Protein AF-A0A963JFC2-F1 (afdb_monomer)

Foldseek 3Di:
DAEAVRLCVVVVVVVVCVVVVNPPDPDDDYHNYDNDCPPVDLLVVVDDPVVVVVVLVVCVVVQKDDQVVVVVSVCVSCVCVNPVVQCCCCPVVVNDDDDDPVNVVSVPGDIGGSVVSVD

Secondary structure (DSSP, 8-state):
-EETHHHHHHHHHHHHHHHTT----S---EES--S--SS-GGGGGG--HHHHHHHHHHHHHHSEE-HHHHHHHHHHHTHIIIIIHHHIIIIIS---PPPPHHHHHHHSPPPEEHHHHH-

Nearest PDB structures (foldseek):
  6k3c-assembly1_A  TM=7.045E-01  e=9.174E-05  Chromobacterium sp. USM2

Solvent-accessible surface area (backbone atoms only — not comparable to full-atom values): 7107 Å² total; per-residue (Å²): 112,19,51,34,72,49,18,34,52,44,52,53,51,52,52,54,32,51,75,73,70,50,73,85,69,89,73,84,48,75,43,85,42,61,88,69,69,92,73,66,56,78,61,58,83,74,65,48,74,69,58,51,54,52,49,51,56,51,16,70,75,65,52,38,43,53,30,69,63,56,51,51,56,60,37,60,79,43,33,61,70,67,47,48,46,53,45,45,33,42,69,76,67,63,55,69,76,78,89,46,72,70,57,55,56,68,67,66,60,64,70,45,52,34,63,81,75,78,110

Structure (mmCIF, N/CA/C/O backbone):
data_AF-A0A963JFC2-F1
#
_entry.id   AF-A0A963JFC2-F1
#
loop_
_atom_site.group_PDB
_atom_site.id
_atom_site.type_symbol
_atom_site.label_atom_id
_atom_site.label_alt_id
_atom_site.label_comp_id
_atom_site.label_asym_id
_atom_site.label_entity_id
_atom_site.label_seq_id
_atom_site.pdbx_PDB_ins_code
_atom_site.Cartn_x
_atom_site.Cartn_y
_atom_site.Cartn_z
_atom_site.occupancy
_atom_site.B_iso_or_equiv
_atom_site.auth_seq_id
_atom_site.auth_comp_id
_atom_site.auth_asym_id
_atom_site.auth_atom_id
_atom_site.pdbx_PDB_model_num
ATOM 1 N N . MET A 1 1 ? -9.205 -9.505 7.476 1.00 96.12 1 MET A N 1
ATOM 2 C CA . MET A 1 1 ? -7.819 -9.580 6.962 1.00 96.12 1 MET A CA 1
ATOM 3 C C . MET A 1 1 ? -7.494 -8.261 6.284 1.00 96.12 1 MET A C 1
ATOM 5 O O . MET A 1 1 ? -8.363 -7.752 5.589 1.00 96.12 1 MET A O 1
ATOM 9 N N . GLY A 1 2 ? -6.297 -7.714 6.494 1.00 96.81 2 GLY A N 1
ATOM 10 C CA . GLY A 1 2 ? -5.820 -6.510 5.814 1.00 96.81 2 GLY A CA 1
ATOM 11 C C . GLY A 1 2 ? -4.403 -6.705 5.273 1.00 96.81 2 GLY A C 1
ATOM 12 O O . GLY A 1 2 ? -3.586 -7.377 5.903 1.00 96.81 2 GLY A O 1
ATOM 13 N N . TYR A 1 3 ? -4.135 -6.138 4.098 1.00 96.12 3 TYR A N 1
ATOM 14 C CA . TYR A 1 3 ? -2.852 -6.222 3.398 1.00 96.12 3 TYR A CA 1
ATOM 15 C C . TYR A 1 3 ? -2.331 -4.822 3.064 1.00 96.12 3 TYR A C 1
ATOM 17 O O . TYR A 1 3 ? -3.115 -3.982 2.613 1.00 96.12 3 TYR A O 1
ATOM 25 N N . CYS A 1 4 ? -1.033 -4.568 3.271 1.00 93.06 4 CYS A N 1
ATOM 26 C CA . CYS A 1 4 ? -0.408 -3.262 3.026 1.00 93.06 4 CYS A CA 1
ATOM 27 C C . CYS A 1 4 ? -1.179 -2.126 3.737 1.00 93.06 4 CYS A C 1
ATOM 29 O O . CYS A 1 4 ? -1.568 -2.278 4.898 1.00 93.06 4 CYS A O 1
ATOM 31 N N . ILE A 1 5 ? -1.468 -1.018 3.047 1.00 91.88 5 ILE A N 1
ATOM 32 C CA . ILE A 1 5 ? -2.290 0.091 3.562 1.00 91.88 5 ILE A CA 1
ATOM 33 C C . ILE A 1 5 ? -3.688 -0.364 4.014 1.00 91.88 5 ILE A C 1
ATOM 35 O O . ILE A 1 5 ? -4.259 0.192 4.949 1.00 91.88 5 ILE A O 1
ATOM 39 N N . GLY A 1 6 ? -4.227 -1.431 3.414 1.00 94.56 6 GLY A N 1
ATOM 40 C CA . GLY A 1 6 ? -5.488 -2.036 3.839 1.00 94.56 6 GLY A CA 1
ATOM 41 C C . GLY A 1 6 ? -5.417 -2.636 5.245 1.00 94.56 6 GLY A C 1
ATOM 42 O O . GLY A 1 6 ? -6.430 -2.683 5.937 1.00 94.56 6 GLY A O 1
ATOM 43 N N . GLY A 1 7 ? -4.237 -3.060 5.706 1.00 96.62 7 GLY A N 1
ATOM 44 C CA . GLY A 1 7 ? -4.040 -3.456 7.100 1.00 96.62 7 GLY A CA 1
ATOM 45 C C . GLY A 1 7 ? -4.034 -2.260 8.048 1.00 96.62 7 GLY A C 1
ATOM 46 O O . GLY A 1 7 ? -4.690 -2.324 9.083 1.00 96.62 7 GLY A O 1
ATOM 47 N N . THR A 1 8 ? -3.409 -1.142 7.673 1.00 94.81 8 THR A N 1
ATOM 48 C CA . THR A 1 8 ? -3.490 0.111 8.446 1.00 94.81 8 THR A CA 1
ATOM 49 C C . THR A 1 8 ? -4.944 0.569 8.598 1.00 94.81 8 THR A C 1
ATOM 51 O O . THR A 1 8 ? -5.402 0.831 9.709 1.00 94.81 8 THR A O 1
ATOM 54 N N . LEU A 1 9 ? -5.713 0.563 7.503 1.00 95.06 9 LEU A N 1
ATOM 55 C CA . LEU A 1 9 ? -7.144 0.886 7.525 1.00 95.06 9 LEU A CA 1
ATOM 56 C C . LEU A 1 9 ? -7.956 -0.106 8.371 1.00 95.06 9 LEU A C 1
ATOM 58 O O . LEU A 1 9 ? -8.843 0.308 9.117 1.00 95.06 9 LEU A O 1
ATOM 62 N N . LEU A 1 10 ? -7.646 -1.406 8.296 1.00 97.06 10 LEU A N 1
ATOM 63 C CA . LEU A 1 10 ? -8.293 -2.420 9.129 1.00 97.06 10 LEU A CA 1
ATOM 64 C C . LEU A 1 10 ? -8.017 -2.194 10.619 1.00 97.06 10 LEU A C 1
ATOM 66 O O . LEU A 1 10 ? -8.938 -2.335 11.417 1.00 97.06 10 LEU A O 1
ATOM 70 N N . ALA A 1 11 ? -6.790 -1.827 10.993 1.00 96.62 11 ALA A N 1
ATOM 71 C CA . ALA A 1 11 ? -6.437 -1.534 12.379 1.00 96.62 11 ALA A CA 1
ATOM 72 C C . ALA A 1 11 ? -7.223 -0.326 12.916 1.00 96.62 11 ALA A C 1
ATOM 74 O O . ALA A 1 11 ? -7.821 -0.416 13.989 1.00 96.62 11 ALA A O 1
ATOM 75 N N . ILE A 1 12 ? -7.303 0.762 12.138 1.00 95.62 12 ILE A N 1
ATOM 76 C CA . ILE A 1 12 ? -8.108 1.950 12.476 1.00 95.62 12 ILE A CA 1
ATOM 77 C C . ILE A 1 12 ? -9.587 1.570 12.631 1.00 95.62 12 ILE A C 1
ATOM 79 O O . ILE A 1 12 ? -10.224 1.918 13.626 1.00 95.62 12 ILE A O 1
ATOM 83 N N . GLY A 1 13 ? -10.132 0.820 11.670 1.00 96.19 13 GLY A N 1
ATOM 84 C CA . GLY A 1 13 ? -11.521 0.369 11.699 1.00 96.19 13 GLY A CA 1
ATOM 85 C C . GLY A 1 13 ? -11.824 -0.528 12.899 1.00 96.19 13 GLY A C 1
ATOM 86 O O . GLY A 1 13 ? -12.824 -0.313 13.577 1.00 96.19 13 GLY A O 1
ATOM 87 N N . ALA A 1 14 ? -10.957 -1.495 13.203 1.00 96.81 14 ALA A N 1
ATOM 88 C CA . ALA A 1 14 ? -11.116 -2.385 14.351 1.00 96.81 14 ALA A CA 1
ATOM 89 C C . ALA A 1 14 ? -11.078 -1.613 15.679 1.00 96.81 14 ALA A C 1
ATOM 91 O O . ALA A 1 14 ? -11.927 -1.844 16.538 1.00 96.81 14 ALA A O 1
ATOM 92 N N . ALA A 1 15 ? -10.164 -0.648 15.822 1.00 96.00 15 ALA A N 1
ATOM 93 C CA . ALA A 1 15 ? -10.097 0.212 17.002 1.00 96.00 15 ALA A CA 1
ATOM 94 C C . ALA A 1 15 ? -11.359 1.078 17.164 1.00 96.00 15 ALA A C 1
ATOM 96 O O . ALA A 1 15 ? -11.896 1.189 18.266 1.00 96.00 15 ALA A O 1
ATOM 97 N N . ALA A 1 16 ? -11.876 1.647 16.068 1.00 97.12 16 ALA A N 1
ATOM 98 C CA . ALA A 1 16 ? -13.121 2.415 16.089 1.00 97.12 16 ALA A CA 1
ATOM 99 C C . ALA A 1 16 ? -14.326 1.551 16.503 1.00 97.12 16 ALA A C 1
ATOM 101 O O . ALA A 1 16 ? -15.147 1.991 17.300 1.00 97.12 16 ALA A O 1
ATOM 102 N N . ARG A 1 17 ? -14.406 0.306 16.013 1.00 96.44 17 ARG A N 1
ATOM 103 C CA . ARG A 1 17 ? -15.462 -0.647 16.394 1.00 96.44 17 ARG A CA 1
ATOM 104 C C . ARG A 1 17 ? -15.379 -1.044 17.862 1.00 96.44 17 ARG A C 1
ATOM 106 O O . ARG A 1 17 ? -16.394 -0.999 18.546 1.00 96.44 17 ARG A O 1
ATOM 113 N N . ALA A 1 18 ? -14.177 -1.334 18.356 1.00 96.06 18 ALA A N 1
ATOM 114 C CA . ALA A 1 18 ? -13.963 -1.649 19.765 1.00 96.06 18 ALA A CA 1
ATOM 115 C C . ALA A 1 18 ? -14.363 -0.484 20.689 1.00 96.06 18 ALA A C 1
ATOM 117 O O . ALA A 1 18 ? -15.020 -0.708 21.703 1.00 96.06 18 ALA A O 1
ATOM 118 N N . ARG A 1 19 ? -14.037 0.766 20.321 1.00 97.38 19 ARG A N 1
ATOM 119 C CA . ARG A 1 19 ? -14.470 1.974 21.052 1.00 97.38 19 ARG A CA 1
ATOM 120 C C . ARG A 1 19 ? -15.995 2.067 21.158 1.00 97.38 19 ARG A C 1
ATOM 122 O O . ARG A 1 19 ? -16.506 2.461 22.201 1.00 97.38 19 ARG A O 1
ATOM 129 N N . ASP A 1 20 ? -16.699 1.704 20.090 1.00 97.56 20 ASP A N 1
ATOM 130 C CA . ASP A 1 20 ? -18.161 1.766 20.014 1.00 97.56 20 ASP A CA 1
ATOM 131 C C . ASP A 1 20 ? -18.842 0.502 20.599 1.00 97.56 20 ASP A C 1
ATOM 133 O O . ASP A 1 20 ? -20.065 0.382 20.543 1.00 97.56 20 ASP A O 1
ATOM 137 N N . GLY A 1 21 ? -18.069 -0.436 21.171 1.00 96.25 21 GLY A N 1
ATOM 138 C CA . GLY A 1 21 ? -18.563 -1.682 21.774 1.00 96.25 21 GLY A CA 1
ATOM 139 C C . GLY A 1 21 ? -18.974 -2.768 20.770 1.00 96.25 21 GLY A C 1
ATOM 140 O O . GLY A 1 21 ? -19.693 -3.698 21.128 1.00 96.25 21 GLY A O 1
ATOM 141 N N . ASP A 1 22 ? -18.558 -2.654 19.506 1.00 96.75 22 ASP A N 1
ATOM 142 C CA . ASP A 1 22 ? -18.865 -3.624 18.452 1.00 96.75 22 ASP A CA 1
ATOM 143 C C . ASP A 1 22 ? -17.817 -4.753 18.416 1.00 96.75 22 ASP A C 1
ATOM 145 O O . ASP A 1 22 ? -16.694 -4.578 17.938 1.00 96.75 22 ASP A O 1
ATOM 149 N N . GLU A 1 23 ? -18.213 -5.934 18.897 1.00 94.62 23 GLU A N 1
ATOM 150 C CA . GLU A 1 23 ? -17.369 -7.135 19.007 1.00 94.62 23 GLU A CA 1
ATOM 151 C C . GLU A 1 23 ? -17.526 -8.119 17.828 1.00 94.62 23 GLU A C 1
ATOM 153 O O . GLU A 1 23 ? -17.128 -9.280 17.910 1.00 94.62 23 GLU A O 1
ATOM 158 N N . ARG A 1 24 ? -18.098 -7.696 16.689 1.00 95.38 24 ARG A N 1
ATOM 159 C CA . ARG A 1 24 ? -18.363 -8.599 15.545 1.00 95.38 24 ARG A CA 1
ATOM 160 C C . ARG A 1 24 ? -17.110 -9.192 14.893 1.00 95.38 24 ARG A C 1
ATOM 162 O O . ARG A 1 24 ? -17.216 -10.150 14.123 1.00 95.38 24 ARG A O 1
ATOM 169 N N . LEU A 1 25 ? -15.937 -8.613 15.136 1.00 95.88 25 LEU A N 1
ATOM 170 C CA . LEU A 1 25 ? -14.667 -9.106 14.611 1.00 95.88 25 LEU A CA 1
ATOM 171 C C . LEU A 1 25 ? -14.111 -10.206 15.522 1.00 95.88 25 LEU A C 1
ATOM 173 O O . LEU A 1 25 ? -13.461 -9.921 16.520 1.00 95.88 25 LEU A O 1
ATOM 177 N N . ALA A 1 26 ? -14.305 -11.469 15.138 1.00 96.81 26 ALA A N 1
ATOM 178 C CA . ALA A 1 26 ? -13.743 -12.603 15.877 1.00 96.81 26 ALA A CA 1
ATOM 179 C C . ALA A 1 26 ? -12.206 -12.696 15.777 1.00 96.81 26 ALA A C 1
ATOM 181 O O . ALA A 1 26 ? -11.550 -13.210 16.679 1.00 96.81 26 ALA A O 1
ATOM 182 N N . SER A 1 27 ? -11.619 -12.232 14.669 1.00 96.75 27 SER A N 1
ATOM 183 C CA . SER A 1 27 ? -10.168 -12.204 14.476 1.00 96.75 27 SER A CA 1
ATOM 184 C C . SER A 1 27 ? -9.734 -11.135 13.471 1.00 96.75 27 SER A C 1
ATOM 186 O O . SER A 1 27 ? -10.493 -10.711 12.594 1.00 96.75 27 SER A O 1
ATOM 188 N N . VAL A 1 28 ? -8.474 -10.712 13.588 1.00 96.75 28 VAL A N 1
ATOM 189 C CA . VAL A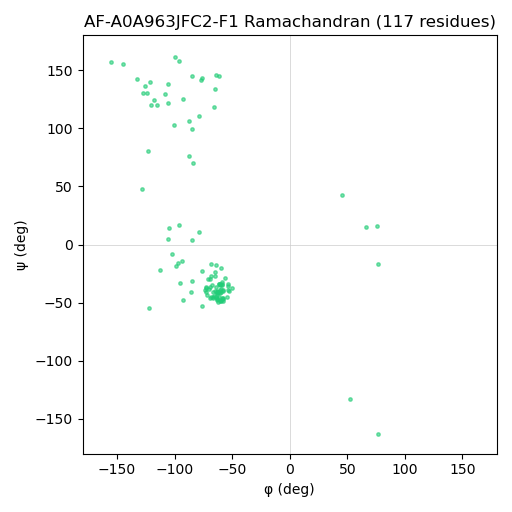 1 28 ? -7.805 -9.787 12.667 1.00 96.75 28 VAL A CA 1
ATOM 190 C C . VAL A 1 28 ? -6.492 -10.423 12.219 1.00 96.75 28 VAL A C 1
ATOM 192 O O . VAL A 1 28 ? -5.708 -10.894 13.035 1.00 96.75 28 VAL A O 1
AT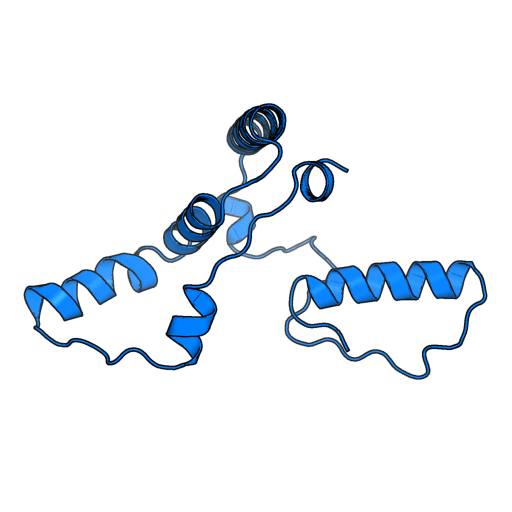OM 195 N N . SER A 1 29 ? -6.248 -10.436 10.909 1.00 97.69 29 SER A N 1
ATOM 196 C CA . SER A 1 29 ? -5.005 -10.938 10.309 1.00 97.69 29 SER A CA 1
ATOM 197 C C . SER A 1 29 ? -4.386 -9.846 9.451 1.00 97.69 29 SER A C 1
ATOM 199 O O . SER A 1 29 ? -5.087 -9.253 8.623 1.00 97.69 29 SER A O 1
ATOM 201 N N . MET A 1 30 ? -3.093 -9.603 9.652 1.00 97.44 30 MET A N 1
ATOM 202 C CA . MET A 1 30 ? -2.332 -8.504 9.060 1.00 97.44 30 MET A CA 1
ATOM 203 C C . MET A 1 30 ? -1.220 -9.081 8.184 1.00 97.44 30 MET A C 1
ATOM 205 O O . MET A 1 30 ? -0.404 -9.862 8.668 1.00 97.44 30 MET A O 1
ATOM 209 N N . PHE A 1 31 ? -1.175 -8.695 6.911 1.00 96.56 31 PHE A N 1
ATOM 210 C CA . PHE A 1 31 ? -0.145 -9.133 5.969 1.00 96.56 31 PHE A CA 1
ATOM 211 C C . PHE A 1 31 ? 0.618 -7.928 5.428 1.00 96.56 31 PHE A C 1
ATOM 213 O O . PHE A 1 31 ? 0.017 -7.054 4.807 1.00 96.56 31 PHE A O 1
ATOM 220 N N . ALA A 1 32 ? 1.937 -7.887 5.654 1.00 93.00 32 ALA A N 1
ATOM 221 C CA . ALA A 1 32 ? 2.813 -6.801 5.194 1.00 93.00 32 ALA A CA 1
ATOM 222 C C . ALA A 1 32 ? 2.216 -5.401 5.452 1.00 93.00 32 ALA A C 1
ATOM 224 O O . ALA A 1 32 ? 2.205 -4.543 4.573 1.00 93.00 32 ALA A O 1
ATOM 225 N N . ALA A 1 33 ? 1.632 -5.212 6.634 1.00 94.00 33 ALA A N 1
ATOM 226 C CA . ALA A 1 33 ? 0.890 -4.019 7.001 1.00 94.00 33 ALA A CA 1
ATOM 227 C C . ALA A 1 33 ? 1.512 -3.375 8.234 1.00 94.00 33 ALA A C 1
ATOM 229 O O . ALA A 1 33 ? 1.896 -4.072 9.173 1.00 94.00 33 ALA A O 1
ATOM 230 N N . GLN A 1 34 ? 1.574 -2.048 8.226 1.00 89.94 34 GLN A N 1
ATOM 231 C CA . GLN A 1 34 ? 2.240 -1.266 9.255 1.00 89.94 34 GLN A CA 1
ATOM 232 C C . GLN A 1 34 ? 1.202 -0.535 10.113 1.00 89.94 34 GLN A C 1
ATOM 234 O O . GLN A 1 34 ? 0.279 0.099 9.592 1.00 89.94 34 GLN A O 1
ATOM 239 N N . THR A 1 35 ? 1.329 -0.667 11.432 1.00 91.69 35 THR A N 1
ATOM 240 C CA . THR A 1 35 ? 0.493 0.027 12.430 1.00 91.69 35 THR A CA 1
ATOM 241 C C . THR A 1 35 ? 1.281 1.054 13.234 1.00 91.69 35 THR A C 1
ATOM 243 O O . THR A 1 35 ? 0.687 1.977 13.777 1.00 91.69 35 THR A O 1
ATOM 246 N N . ASP A 1 36 ? 2.604 0.904 13.290 1.00 90.19 36 ASP A N 1
ATOM 247 C CA . ASP A 1 36 ? 3.535 1.853 13.891 1.00 90.19 36 ASP A CA 1
ATOM 248 C C . ASP A 1 36 ? 4.448 2.414 12.795 1.00 90.19 36 ASP A C 1
ATOM 250 O O . ASP A 1 36 ? 5.147 1.657 12.124 1.00 90.19 36 ASP A O 1
ATOM 254 N N . PHE A 1 37 ? 4.410 3.733 12.602 1.00 87.31 37 PHE A N 1
ATOM 255 C CA . PHE A 1 37 ? 5.167 4.461 11.580 1.00 87.31 37 PHE A CA 1
ATOM 256 C C . PHE A 1 37 ? 6.364 5.236 12.153 1.00 87.31 37 PHE A C 1
ATOM 258 O O . PHE A 1 37 ? 6.910 6.089 11.459 1.00 87.31 37 PHE A O 1
ATOM 265 N N . SER A 1 38 ? 6.776 4.972 13.397 1.00 86.38 38 SER A N 1
ATOM 266 C CA . SER A 1 38 ? 7.969 5.587 14.004 1.00 86.38 38 SER A CA 1
ATOM 267 C C . SER A 1 38 ? 9.250 5.306 13.208 1.00 86.38 38 SER A C 1
ATOM 269 O O . SER A 1 38 ? 10.095 6.188 13.060 1.00 86.38 38 SER A O 1
ATOM 271 N N . GLU A 1 39 ? 9.340 4.117 12.611 1.00 81.88 39 GLU A N 1
ATOM 272 C CA . GLU A 1 39 ? 10.398 3.714 11.683 1.00 81.88 39 GLU A CA 1
ATOM 273 C C . GLU A 1 39 ? 9.777 3.284 10.337 1.00 81.88 39 GLU A C 1
ATOM 275 O O . GLU A 1 39 ? 9.595 2.096 10.069 1.00 81.88 39 GLU A O 1
ATOM 280 N N . PRO A 1 40 ? 9.417 4.226 9.445 1.00 72.19 40 PRO A N 1
ATOM 281 C CA . PRO A 1 40 ? 8.719 3.923 8.189 1.00 72.19 40 PRO A CA 1
ATOM 282 C C . PRO A 1 40 ? 9.660 3.386 7.088 1.00 72.19 40 PRO A C 1
ATOM 284 O O . PRO A 1 40 ? 9.275 3.284 5.923 1.00 72.19 40 PRO A O 1
ATOM 287 N N . GLY A 1 41 ? 10.905 3.050 7.445 1.00 74.56 41 GLY A N 1
ATOM 288 C CA . GLY A 1 41 ? 11.944 2.579 6.533 1.00 74.56 41 GLY A CA 1
ATOM 289 C C . GLY A 1 41 ? 12.585 3.689 5.697 1.00 74.56 41 GLY A C 1
ATOM 290 O O . GLY A 1 41 ? 12.463 4.880 5.988 1.00 74.56 41 GLY A O 1
ATOM 291 N N . GLU A 1 42 ? 13.276 3.291 4.626 1.00 67.62 42 GLU A N 1
ATOM 292 C CA . GLU A 1 42 ? 14.064 4.190 3.764 1.00 67.62 42 GLU A CA 1
ATOM 293 C C . GLU A 1 42 ? 13.234 5.305 3.106 1.00 67.62 42 GLU A C 1
ATOM 295 O O . GLU A 1 42 ? 13.767 6.350 2.740 1.00 67.62 42 GLU A O 1
ATOM 300 N N . LEU A 1 43 ? 11.914 5.114 3.020 1.00 65.75 43 LEU A N 1
ATOM 301 C CA . LEU A 1 43 ? 10.946 6.108 2.559 1.00 65.75 43 LEU A CA 1
ATOM 302 C C . LEU A 1 43 ? 11.040 7.435 3.324 1.00 65.75 43 LEU A C 1
ATOM 304 O O . LEU A 1 43 ? 10.865 8.485 2.708 1.00 65.75 43 LEU A O 1
ATOM 308 N N . ALA A 1 44 ? 11.368 7.416 4.623 1.00 66.69 44 ALA A N 1
ATOM 309 C CA . ALA A 1 44 ? 11.514 8.640 5.418 1.00 66.69 44 ALA A CA 1
ATOM 310 C C . ALA A 1 44 ? 12.575 9.596 4.858 1.00 66.69 44 ALA A C 1
ATOM 312 O O . ALA A 1 44 ? 12.389 10.810 4.919 1.00 66.69 44 ALA A O 1
ATOM 313 N N . PHE A 1 45 ? 13.658 9.077 4.269 1.00 64.00 45 PHE A N 1
ATOM 314 C CA . PHE A 1 45 ? 14.736 9.913 3.726 1.00 64.00 45 PHE A CA 1
ATOM 315 C C . PHE A 1 45 ? 14.313 10.723 2.496 1.00 64.00 45 PHE A C 1
ATOM 317 O O . PHE A 1 45 ? 14.976 11.697 2.142 1.00 64.00 45 PHE A O 1
ATOM 324 N N . PHE A 1 46 ? 13.206 10.345 1.857 1.00 62.94 46 PHE A N 1
ATOM 325 C CA . PHE A 1 46 ? 12.689 10.986 0.650 1.00 62.94 46 PHE A CA 1
ATOM 326 C C . PHE A 1 46 ? 11.453 11.852 0.911 1.00 62.94 46 PHE A C 1
ATOM 328 O O . PHE A 1 46 ? 10.883 12.383 -0.037 1.00 62.94 46 PHE A O 1
ATOM 335 N N . ILE A 1 47 ? 11.038 12.019 2.172 1.00 70.19 47 ILE A N 1
ATOM 336 C CA . ILE A 1 47 ? 9.913 12.882 2.543 1.00 70.19 47 ILE A CA 1
ATOM 337 C C . ILE A 1 47 ? 10.469 14.206 3.072 1.00 70.19 47 ILE A C 1
ATOM 339 O O . ILE A 1 47 ? 10.922 14.306 4.210 1.00 70.19 47 ILE A O 1
ATOM 343 N N . ASN A 1 48 ? 10.427 15.246 2.238 1.00 74.19 48 ASN A N 1
ATOM 344 C CA . ASN A 1 48 ? 10.766 16.615 2.633 1.00 74.19 48 ASN A CA 1
ATOM 345 C C . ASN A 1 48 ? 9.488 17.471 2.772 1.00 74.19 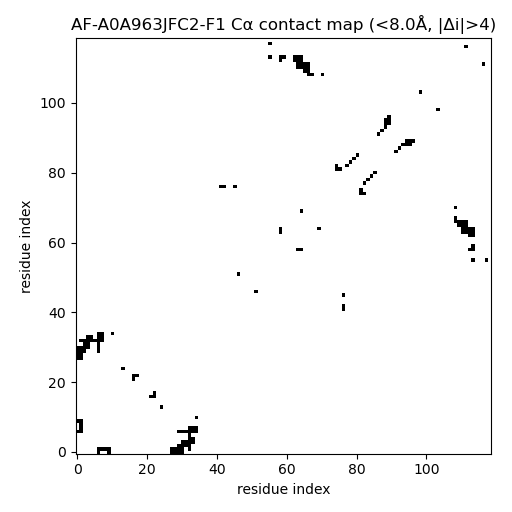48 ASN A C 1
ATOM 347 O O . ASN A 1 48 ? 8.633 17.412 1.884 1.00 74.19 48 ASN A O 1
ATOM 351 N N . PRO A 1 49 ? 9.365 18.335 3.802 1.00 76.25 49 PRO A N 1
ATOM 352 C CA . PRO A 1 49 ? 8.224 19.244 3.962 1.00 76.25 49 PRO A CA 1
ATOM 353 C C . PRO A 1 49 ? 7.878 20.069 2.712 1.00 76.25 49 PRO A C 1
ATOM 355 O O . PRO A 1 49 ? 6.709 20.262 2.392 1.00 76.25 49 PRO A O 1
ATOM 358 N N . SER A 1 50 ? 8.886 20.521 1.961 1.00 77.19 50 SER A N 1
ATOM 359 C CA . SER A 1 50 ? 8.679 21.273 0.714 1.00 77.19 50 SER A CA 1
ATOM 360 C C . SER A 1 50 ? 8.059 20.428 -0.406 1.00 77.19 50 SER A C 1
ATOM 362 O O . SER A 1 50 ? 7.238 20.925 -1.177 1.00 77.19 50 SER A O 1
ATOM 364 N N . GLN A 1 51 ? 8.412 19.142 -0.482 1.00 74.94 51 GLN A N 1
ATOM 365 C CA . GLN A 1 51 ? 7.838 18.204 -1.447 1.00 74.94 51 GLN A CA 1
ATOM 366 C C . GLN A 1 51 ? 6.400 17.848 -1.073 1.00 74.94 51 GLN A C 1
ATOM 368 O O . GLN A 1 51 ? 5.550 17.763 -1.958 1.00 74.94 51 GLN A O 1
ATOM 373 N N . LEU A 1 52 ? 6.120 17.709 0.226 1.00 78.25 52 LEU A N 1
ATOM 374 C CA . LEU A 1 52 ? 4.770 17.481 0.731 1.00 78.25 52 LEU A CA 1
ATOM 375 C C . LEU A 1 52 ? 3.850 18.670 0.413 1.00 78.25 52 LEU A C 1
ATOM 377 O O . LEU A 1 52 ? 2.797 18.479 -0.186 1.00 78.25 52 LEU A O 1
ATOM 381 N N . ALA A 1 53 ? 4.294 19.902 0.678 1.00 81.56 53 ALA A N 1
ATOM 382 C CA . ALA A 1 53 ? 3.523 21.106 0.354 1.00 81.56 53 ALA A CA 1
ATOM 383 C C . ALA A 1 53 ? 3.230 21.239 -1.155 1.00 81.56 53 ALA A C 1
ATOM 385 O O . ALA A 1 53 ? 2.134 21.631 -1.565 1.00 81.56 53 ALA A O 1
ATOM 386 N N . LEU A 1 54 ? 4.196 20.883 -2.011 1.00 81.62 54 LEU A N 1
ATOM 387 C CA . LEU A 1 54 ? 3.997 20.864 -3.463 1.00 81.62 54 LEU A CA 1
ATOM 388 C C . LEU A 1 54 ? 2.987 19.787 -3.893 1.00 81.62 54 LEU A C 1
ATOM 390 O O . LEU A 1 54 ? 2.164 20.023 -4.789 1.00 81.62 54 LEU A O 1
ATOM 394 N N . LEU A 1 55 ? 3.061 18.607 -3.276 1.00 81.94 55 LEU A N 1
ATOM 395 C CA . LEU A 1 55 ? 2.141 17.502 -3.520 1.00 81.94 55 LEU A CA 1
ATOM 396 C C . LEU A 1 55 ? 0.709 17.898 -3.143 1.00 81.94 55 LEU A C 1
ATOM 398 O O . LEU A 1 55 ? -0.189 17.781 -3.979 1.00 81.94 55 LEU A O 1
ATOM 402 N N . GLU A 1 56 ? 0.516 18.460 -1.950 1.00 81.12 56 GLU A N 1
ATOM 403 C CA . GLU A 1 56 ? -0.772 18.960 -1.465 1.00 81.12 56 GLU A CA 1
ATOM 404 C C . GLU A 1 56 ? -1.354 20.031 -2.390 1.00 81.12 56 GLU A C 1
ATOM 406 O O . GLU A 1 56 ? -2.497 19.906 -2.827 1.00 81.12 56 GLU A O 1
ATOM 411 N N . ALA A 1 57 ? -0.565 21.040 -2.779 1.00 84.56 57 ALA A N 1
ATOM 412 C CA . ALA A 1 57 ? -1.020 22.085 -3.698 1.00 84.56 57 ALA A CA 1
ATOM 413 C C . ALA A 1 57 ? -1.451 21.512 -5.062 1.00 84.56 57 ALA A C 1
ATOM 415 O O . ALA A 1 57 ? -2.439 21.949 -5.665 1.00 84.56 57 ALA A O 1
ATOM 416 N N . THR A 1 58 ? -0.730 20.498 -5.549 1.00 84.38 58 THR A N 1
ATOM 417 C CA . THR A 1 58 ? -1.051 19.816 -6.809 1.00 84.38 58 THR A CA 1
ATOM 418 C C . THR A 1 58 ? -2.341 19.006 -6.694 1.00 84.38 58 THR A C 1
ATOM 420 O O . THR A 1 58 ? -3.191 19.075 -7.588 1.00 84.38 58 THR A O 1
ATOM 423 N N . MET A 1 59 ? -2.503 18.255 -5.604 1.00 86.44 59 MET A N 1
ATOM 424 C CA . MET A 1 59 ? -3.686 17.434 -5.348 1.00 86.44 59 MET A CA 1
ATOM 425 C C . MET A 1 59 ? -4.919 18.295 -5.059 1.00 86.44 59 MET A C 1
ATOM 427 O O . MET A 1 59 ? -5.985 17.977 -5.572 1.00 86.44 59 MET A O 1
ATOM 431 N N . HIS A 1 60 ? -4.777 19.429 -4.370 1.00 87.38 60 HIS A N 1
ATOM 432 C CA . HIS A 1 60 ? -5.856 20.398 -4.160 1.00 87.38 60 HIS A CA 1
ATOM 433 C C . HIS A 1 60 ? -6.397 20.940 -5.493 1.00 87.38 60 HIS A C 1
ATOM 435 O O . HIS A 1 60 ? -7.605 21.047 -5.688 1.00 87.38 60 HIS A O 1
ATOM 441 N N . LYS A 1 61 ? -5.516 21.225 -6.464 1.00 87.88 61 LYS A N 1
ATOM 442 C CA . LYS A 1 61 ? -5.930 21.704 -7.793 1.00 87.88 61 LYS A CA 1
ATOM 443 C C . LYS A 1 61 ? -6.564 20.610 -8.663 1.00 87.88 61 LYS A C 1
ATOM 445 O O . LYS A 1 61 ? -7.454 20.910 -9.455 1.00 87.88 61 LYS A O 1
ATOM 450 N N . LYS A 1 62 ? -6.073 19.368 -8.583 1.00 87.69 62 LYS A N 1
ATOM 451 C CA . LYS A 1 62 ? -6.496 18.255 -9.461 1.00 87.69 62 LYS A CA 1
ATOM 452 C C . LYS A 1 62 ? -7.562 17.338 -8.854 1.00 87.69 62 LYS A C 1
ATOM 454 O O . LYS A 1 62 ? -8.144 16.539 -9.578 1.00 87.69 62 LYS A O 1
ATOM 459 N N . GLY A 1 63 ? -7.778 17.402 -7.544 1.00 89.88 63 GLY A N 1
ATOM 460 C CA . GLY A 1 63 ? -8.655 16.520 -6.768 1.00 89.88 63 GLY A CA 1
ATOM 461 C C . GLY A 1 63 ? -8.086 15.123 -6.479 1.00 89.88 63 GLY A C 1
ATOM 462 O O . GLY A 1 63 ? -8.578 14.442 -5.580 1.00 89.88 63 GLY A O 1
ATOM 463 N N . VAL A 1 64 ? -7.051 14.687 -7.205 1.00 89.88 64 VAL A N 1
AT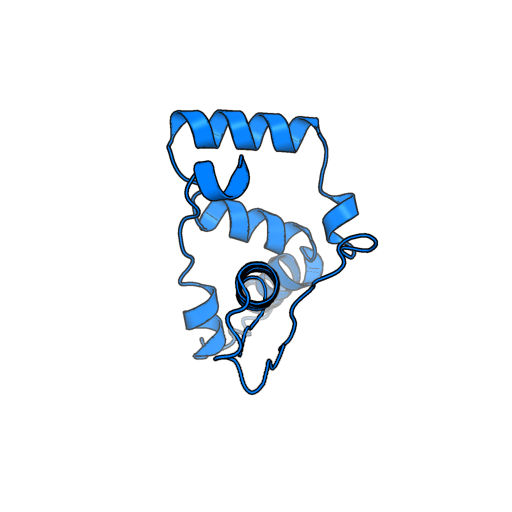OM 464 C CA . VAL A 1 64 ? -6.444 13.352 -7.088 1.00 89.88 64 VAL A CA 1
ATOM 465 C C . VAL A 1 64 ? -4.931 13.392 -7.306 1.00 89.88 64 VAL A C 1
ATOM 467 O O . VAL A 1 64 ? -4.413 14.255 -8.020 1.00 89.88 64 VAL A O 1
ATOM 470 N N . LEU A 1 65 ? -4.240 12.401 -6.749 1.00 87.31 65 LEU A N 1
ATOM 471 C CA . LEU A 1 65 ? -2.885 12.014 -7.122 1.00 87.31 65 LEU A CA 1
ATOM 472 C C . LEU A 1 65 ? -2.939 10.903 -8.173 1.00 87.31 65 LEU A C 1
ATOM 474 O O . LEU A 1 65 ? -3.582 9.870 -7.972 1.00 87.31 65 LEU A O 1
ATOM 478 N N . GLU A 1 66 ? -2.271 11.121 -9.304 1.00 86.38 66 GLU A N 1
ATOM 479 C CA . GLU A 1 66 ? -2.216 10.147 -10.396 1.00 86.38 66 GLU A CA 1
ATOM 480 C C . GLU A 1 66 ? -1.245 9.011 -10.066 1.00 86.38 66 GLU A C 1
ATOM 482 O O . GLU A 1 66 ? -0.149 9.256 -9.554 1.00 86.38 66 GLU A O 1
ATOM 487 N N . SER A 1 67 ? -1.596 7.782 -10.449 1.00 83.69 67 SER A N 1
ATOM 488 C CA . SER A 1 67 ? -0.799 6.579 -10.168 1.00 83.69 67 SER A CA 1
ATOM 489 C C . SER A 1 67 ? 0.654 6.695 -10.634 1.00 83.69 67 SER A C 1
ATOM 491 O O . SER A 1 67 ? 1.569 6.337 -9.896 1.00 83.69 67 SER A O 1
ATOM 493 N N . ARG A 1 68 ? 0.900 7.301 -11.806 1.00 77.81 68 ARG A N 1
ATOM 494 C CA . ARG A 1 68 ? 2.264 7.517 -12.331 1.00 77.81 68 ARG A CA 1
ATOM 495 C C . ARG A 1 68 ? 3.155 8.348 -11.403 1.00 77.81 68 ARG A C 1
ATOM 497 O O . ARG A 1 68 ? 4.367 8.172 -11.403 1.00 77.81 68 ARG A O 1
ATOM 504 N N . GLN A 1 69 ? 2.571 9.293 -10.661 1.00 74.75 69 GLN A N 1
ATOM 505 C CA . GLN A 1 69 ? 3.328 10.178 -9.773 1.00 74.75 69 GLN A CA 1
ATOM 506 C C . GLN A 1 69 ? 3.789 9.406 -8.536 1.00 74.75 69 GLN A C 1
ATOM 508 O O . GLN A 1 69 ? 4.930 9.554 -8.111 1.00 74.75 69 GLN A O 1
ATOM 513 N N . MET A 1 70 ? 2.928 8.525 -8.022 1.00 73.94 70 MET A N 1
ATOM 514 C CA . MET A 1 70 ? 3.259 7.621 -6.926 1.00 73.94 70 MET A CA 1
ATOM 515 C C . MET A 1 70 ? 4.263 6.547 -7.363 1.00 73.94 70 MET A C 1
ATOM 517 O O . MET A 1 70 ? 5.277 6.353 -6.699 1.00 73.94 70 MET A O 1
ATOM 521 N N . ALA A 1 71 ? 4.047 5.920 -8.524 1.00 74.25 71 ALA A N 1
ATOM 522 C CA . ALA A 1 71 ? 4.967 4.933 -9.089 1.00 74.25 71 ALA A CA 1
ATOM 523 C C . ALA A 1 71 ? 6.377 5.510 -9.308 1.00 74.25 71 ALA A C 1
ATOM 525 O O . ALA A 1 71 ? 7.368 4.848 -9.007 1.00 74.25 71 ALA A O 1
ATOM 526 N N . GLY A 1 72 ? 6.472 6.763 -9.766 1.00 70.06 72 GLY A N 1
ATOM 527 C CA . GLY A 1 72 ? 7.746 7.467 -9.909 1.00 70.06 72 GLY A CA 1
ATOM 528 C C . GLY A 1 72 ? 8.493 7.637 -8.582 1.00 70.06 72 GLY A C 1
ATOM 529 O O . GLY A 1 72 ? 9.699 7.418 -8.542 1.00 70.06 72 GLY A O 1
ATOM 530 N N . ALA A 1 73 ? 7.793 7.961 -7.490 1.00 68.88 73 ALA A N 1
ATOM 531 C CA . ALA A 1 73 ? 8.409 8.073 -6.168 1.00 68.88 73 ALA A CA 1
ATOM 532 C C . ALA A 1 73 ? 8.973 6.724 -5.685 1.00 68.88 73 ALA A C 1
ATOM 534 O O . ALA A 1 73 ? 10.125 6.663 -5.265 1.00 68.88 73 ALA A O 1
ATOM 535 N N . PHE A 1 74 ? 8.215 5.631 -5.827 1.00 67.44 74 PHE A N 1
ATOM 536 C CA . PHE A 1 74 ? 8.688 4.289 -5.463 1.00 67.44 74 PHE A CA 1
ATOM 537 C C . P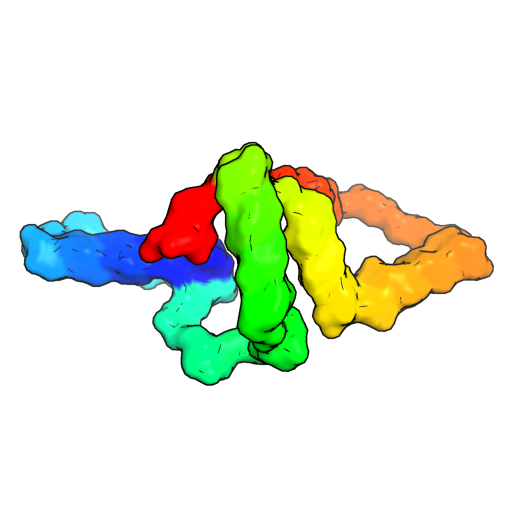HE A 1 74 ? 9.865 3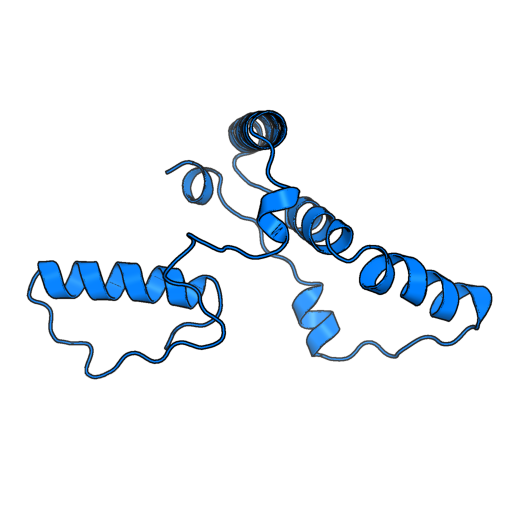.813 -6.321 1.00 67.44 74 PHE A C 1
ATOM 539 O O . PHE A 1 74 ? 10.810 3.223 -5.798 1.00 67.44 74 PHE A O 1
ATOM 546 N N . ALA A 1 75 ? 9.843 4.099 -7.625 1.00 69.06 75 ALA A N 1
ATOM 547 C CA . ALA A 1 75 ? 10.947 3.768 -8.520 1.00 69.06 75 ALA A CA 1
ATOM 548 C C . ALA A 1 75 ? 12.249 4.480 -8.118 1.00 69.06 75 ALA A C 1
ATOM 550 O O . ALA A 1 75 ? 13.323 3.900 -8.252 1.00 69.06 75 ALA A O 1
ATOM 551 N N . LEU A 1 76 ? 12.165 5.706 -7.587 1.00 66.69 76 LEU A N 1
ATOM 552 C CA . LEU A 1 76 ? 13.333 6.470 -7.145 1.00 66.69 76 LEU A CA 1
ATOM 553 C C . LEU A 1 76 ? 13.980 5.912 -5.869 1.00 66.69 76 LEU A C 1
ATOM 555 O O . LEU A 1 76 ? 15.199 6.002 -5.743 1.00 66.69 76 LEU A O 1
ATOM 559 N N . LEU A 1 77 ? 13.216 5.278 -4.972 1.00 65.88 77 LEU A N 1
ATOM 560 C CA . LEU A 1 77 ? 13.752 4.667 -3.740 1.00 65.88 77 LEU A CA 1
ATOM 561 C C . LEU A 1 77 ? 14.755 3.552 -4.030 1.00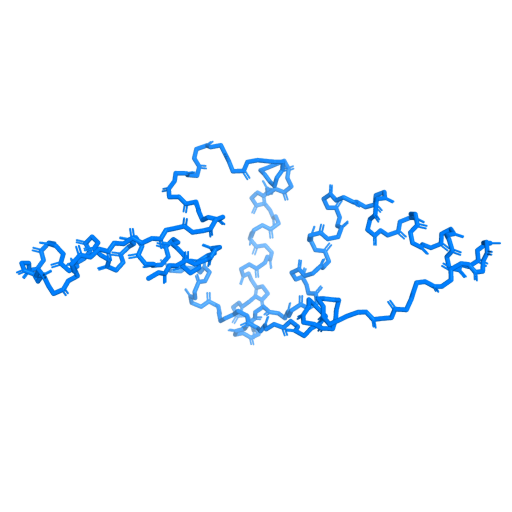 65.88 77 LEU A C 1
ATOM 563 O O . LEU A 1 77 ? 15.719 3.366 -3.299 1.00 65.88 77 LEU A O 1
ATOM 567 N N . ARG A 1 78 ? 14.527 2.809 -5.117 1.00 68.19 78 ARG A N 1
ATOM 568 C CA . ARG A 1 78 ? 15.398 1.722 -5.576 1.00 68.19 78 ARG A CA 1
ATOM 569 C C . ARG A 1 78 ? 15.754 1.898 -7.044 1.00 68.19 78 ARG A C 1
ATOM 571 O O . ARG A 1 78 ? 15.669 0.957 -7.829 1.00 68.19 78 ARG A O 1
ATOM 578 N N . ALA A 1 79 ? 16.162 3.111 -7.419 1.00 73.81 79 ALA A N 1
ATOM 579 C CA . ALA A 1 79 ? 16.422 3.479 -8.812 1.00 73.81 79 ALA A CA 1
ATOM 580 C C . ALA A 1 79 ? 17.412 2.533 -9.513 1.00 73.81 79 ALA A C 1
ATOM 582 O O . ALA A 1 79 ? 17.236 2.211 -10.689 1.00 73.81 79 ALA A O 1
ATOM 583 N N . GLN A 1 80 ? 18.414 2.032 -8.786 1.00 76.31 80 GLN A N 1
ATOM 584 C CA . GLN A 1 80 ? 19.369 1.063 -9.323 1.00 76.31 80 GLN A CA 1
ATOM 585 C C . GLN A 1 80 ? 18.677 -0.222 -9.803 1.00 76.31 80 GLN A C 1
ATOM 587 O O . GLN A 1 80 ? 18.908 -0.658 -10.929 1.00 76.31 80 GLN A O 1
ATOM 592 N N . ASP A 1 81 ? 17.803 -0.797 -8.981 1.00 76.06 81 ASP A N 1
ATOM 593 C CA . ASP A 1 81 ? 17.171 -2.092 -9.252 1.00 76.06 81 ASP A CA 1
ATOM 594 C C . ASP A 1 81 ? 15.920 -1.968 -10.128 1.00 76.06 81 ASP A C 1
ATOM 596 O O . ASP A 1 81 ? 15.598 -2.879 -10.884 1.00 76.06 81 ASP A O 1
ATOM 600 N N . LEU A 1 82 ? 15.197 -0.850 -10.016 1.00 78.88 82 LEU A N 1
ATOM 601 C CA . LEU A 1 82 ? 13.896 -0.655 -10.662 1.00 78.88 82 LEU A CA 1
ATOM 602 C C . LEU A 1 82 ? 13.975 0.138 -11.970 1.00 78.88 82 LEU A C 1
ATOM 604 O O . LEU A 1 82 ? 13.045 0.072 -12.772 1.00 78.88 82 LEU A O 1
ATOM 608 N N . VAL A 1 83 ? 15.063 0.878 -12.204 1.00 79.88 83 VAL A N 1
ATOM 609 C CA . VAL A 1 83 ? 15.241 1.703 -13.411 1.00 79.88 83 VAL A CA 1
ATOM 610 C C . VAL A 1 83 ? 16.499 1.297 -14.170 1.00 79.88 83 VAL A C 1
ATOM 612 O O . VAL A 1 83 ? 16.419 0.971 -15.354 1.00 79.88 83 VAL A O 1
ATOM 615 N N . TRP A 1 84 ? 17.658 1.281 -13.508 1.00 83.69 84 TRP A N 1
ATOM 616 C CA . TRP A 1 84 ? 18.939 1.111 -14.197 1.00 83.69 84 TRP A CA 1
ATOM 617 C C . TRP A 1 84 ? 19.215 -0.330 -14.637 1.00 83.69 84 TRP A C 1
ATOM 619 O O . TRP A 1 84 ? 19.461 -0.562 -15.821 1.00 83.69 84 TRP A O 1
ATOM 629 N N . GLN A 1 85 ? 19.129 -1.312 -13.732 1.00 83.94 85 GLN A N 1
ATOM 630 C CA . GLN A 1 85 ? 19.333 -2.725 -14.085 1.00 83.94 85 GLN A CA 1
ATOM 631 C C . GLN A 1 85 ? 18.353 -3.210 -15.166 1.00 83.94 85 GLN A C 1
ATOM 633 O O . GLN A 1 85 ? 18.821 -3.755 -16.169 1.00 83.94 85 GLN A O 1
ATOM 638 N N . PRO A 1 86 ? 17.036 -2.918 -15.087 1.00 83.75 86 PRO A N 1
ATOM 639 C CA . PRO A 1 86 ? 16.108 -3.280 -16.152 1.00 83.75 86 PRO A CA 1
ATOM 640 C C . PRO A 1 86 ? 16.457 -2.623 -17.489 1.00 83.75 86 PRO A C 1
ATOM 642 O O . PRO A 1 86 ? 16.267 -3.235 -18.537 1.00 83.75 86 PRO A O 1
ATOM 645 N N . MET A 1 87 ? 16.975 -1.390 -17.490 1.00 86.06 87 MET A N 1
ATOM 646 C CA . MET A 1 87 ? 17.409 -0.724 -18.721 1.00 86.06 87 MET A CA 1
ATOM 647 C C . MET A 1 87 ? 18.629 -1.422 -19.335 1.00 86.06 87 MET A C 1
ATOM 649 O O . MET A 1 87 ? 18.631 -1.692 -20.535 1.00 86.06 87 MET A O 1
ATOM 653 N N . VAL A 1 88 ? 19.636 -1.763 -18.527 1.00 88.44 88 VAL A N 1
ATOM 654 C CA . VAL A 1 88 ? 20.829 -2.501 -18.974 1.00 88.44 88 VAL A CA 1
ATOM 655 C C . VAL A 1 88 ? 20.445 -3.873 -19.530 1.00 88.44 88 VAL A C 1
ATOM 657 O O . VAL A 1 88 ? 20.857 -4.222 -20.637 1.00 88.44 88 VAL A O 1
ATOM 660 N N . ASP A 1 89 ? 19.627 -4.636 -18.812 1.00 87.06 89 ASP A N 1
ATOM 661 C CA . ASP A 1 89 ? 19.246 -5.987 -19.226 1.00 87.06 89 ASP A CA 1
ATOM 662 C C . ASP A 1 89 ? 18.399 -5.966 -20.504 1.00 87.06 89 ASP A C 1
ATOM 664 O O . ASP A 1 89 ? 18.705 -6.677 -21.465 1.00 87.06 89 ASP A O 1
ATOM 668 N N . ASN A 1 90 ? 17.398 -5.083 -20.580 1.00 85.38 90 ASN A N 1
ATOM 669 C CA . ASN A 1 90 ? 16.505 -5.007 -21.737 1.00 85.38 90 ASN A CA 1
ATOM 670 C C . ASN A 1 90 ? 17.172 -4.411 -22.984 1.00 85.38 90 ASN A C 1
ATOM 672 O O . ASN A 1 90 ? 16.933 -4.902 -24.091 1.00 85.38 90 ASN A O 1
ATOM 676 N N . TYR A 1 91 ? 17.945 -3.330 -22.828 1.00 86.19 91 TYR A N 1
ATOM 677 C CA . TYR A 1 91 ? 18.498 -2.572 -23.954 1.00 86.19 91 TYR A CA 1
ATOM 678 C C . TYR A 1 91 ? 19.896 -3.047 -24.351 1.00 86.19 91 TYR A C 1
ATOM 680 O O . TYR A 1 91 ? 20.140 -3.269 -25.533 1.00 86.19 91 TYR A O 1
ATOM 688 N N . LEU A 1 92 ? 20.809 -3.229 -23.388 1.00 89.12 92 LEU A N 1
ATOM 689 C CA . LEU A 1 92 ? 22.202 -3.584 -23.686 1.00 89.12 92 LEU A CA 1
ATOM 690 C C . LEU A 1 92 ? 22.399 -5.093 -23.839 1.00 89.12 92 LEU A C 1
ATOM 692 O O . LEU A 1 92 ? 23.134 -5.518 -24.726 1.00 89.12 92 LEU A O 1
ATOM 696 N N . LYS A 1 93 ? 21.753 -5.907 -22.994 1.00 90.19 93 LYS A N 1
ATOM 697 C CA . LYS A 1 93 ? 21.903 -7.374 -23.036 1.00 90.19 93 LYS A CA 1
ATOM 698 C C . LYS A 1 93 ? 20.838 -8.077 -23.880 1.00 90.19 93 LYS A C 1
ATOM 700 O O . LYS A 1 93 ? 20.989 -9.260 -24.175 1.00 90.19 93 LYS A O 1
ATOM 705 N N . GLY A 1 94 ? 19.754 -7.386 -24.244 1.00 90.00 94 GLY A N 1
ATOM 706 C CA . GLY A 1 94 ? 18.614 -7.975 -24.957 1.00 90.00 94 GLY A CA 1
ATOM 707 C C . GLY A 1 94 ? 17.827 -9.011 -24.139 1.00 90.00 94 GLY A C 1
ATOM 708 O O . GLY A 1 94 ? 17.037 -9.769 -24.698 1.00 90.00 94 GLY A O 1
ATOM 709 N N . GLN A 1 95 ? 18.027 -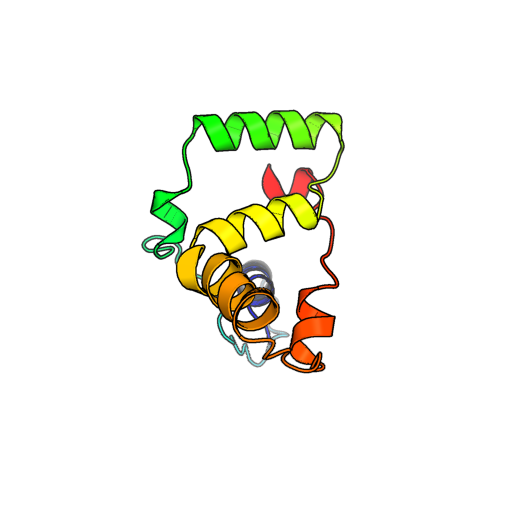9.053 -22.821 1.00 88.62 95 GLN A N 1
ATOM 710 C CA . GLN A 1 95 ? 17.414 -10.002 -21.893 1.00 88.62 95 GLN A CA 1
ATOM 711 C C . GLN A 1 95 ? 16.061 -9.472 -21.420 1.00 88.62 95 GLN A C 1
ATOM 713 O O . GLN A 1 95 ? 15.917 -8.963 -20.312 1.00 88.62 95 GLN A O 1
ATOM 718 N N . ARG A 1 96 ? 15.053 -9.575 -22.289 1.00 81.19 96 ARG A N 1
ATOM 719 C CA . ARG A 1 96 ? 13.695 -9.135 -21.960 1.00 81.19 96 ARG A CA 1
ATOM 720 C C . ARG A 1 96 ? 12.991 -10.175 -21.102 1.00 81.19 96 ARG A C 1
ATOM 722 O O . ARG A 1 96 ? 12.653 -11.251 -21.592 1.00 81.19 96 ARG A O 1
ATOM 729 N N . ALA A 1 97 ? 12.752 -9.841 -19.837 1.00 79.44 97 ALA A N 1
ATOM 730 C CA . ALA A 1 97 ? 11.899 -10.654 -18.983 1.00 79.44 97 ALA A CA 1
ATOM 731 C C . ALA A 1 97 ? 10.457 -10.640 -19.533 1.00 79.44 97 ALA A C 1
ATOM 733 O O . ALA A 1 97 ? 9.953 -9.568 -19.887 1.00 79.44 97 ALA A O 1
ATOM 734 N N . PRO A 1 98 ? 9.782 -11.799 -19.632 1.00 84.44 98 PRO A N 1
ATOM 735 C CA . PRO A 1 98 ? 8.376 -11.831 -20.000 1.00 84.44 98 PRO A CA 1
ATOM 736 C C . PRO A 1 98 ? 7.543 -11.131 -18.924 1.00 84.44 98 PRO A C 1
ATOM 738 O O . PRO A 1 98 ? 7.852 -11.205 -17.734 1.00 84.44 98 PRO A O 1
ATOM 741 N N . LEU A 1 99 ? 6.471 -10.461 -19.346 1.00 83.88 99 LEU A N 1
ATOM 742 C CA . LEU A 1 99 ? 5.510 -9.888 -18.413 1.00 83.88 99 LEU A CA 1
ATOM 743 C C . LEU A 1 99 ? 4.813 -11.030 -17.664 1.00 83.88 99 LEU A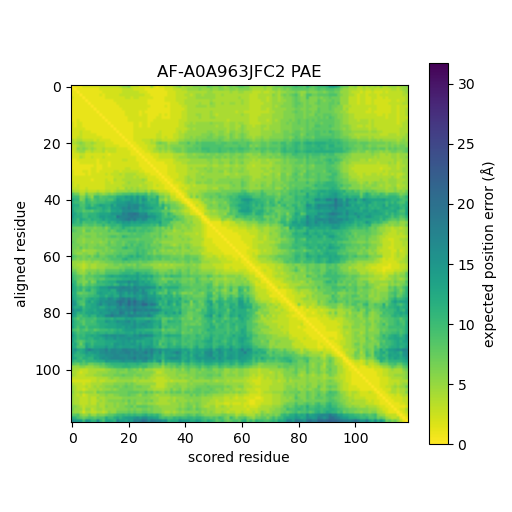 C 1
ATOM 745 O O . LEU A 1 99 ? 4.153 -11.859 -18.287 1.00 83.88 99 LEU A O 1
ATOM 749 N N . ILE A 1 100 ? 4.965 -11.066 -16.342 1.00 89.25 100 ILE A N 1
ATOM 750 C CA . ILE A 1 100 ? 4.244 -11.999 -15.466 1.00 89.25 100 ILE A CA 1
ATOM 751 C C . ILE A 1 100 ? 3.047 -11.307 -14.808 1.00 89.25 100 ILE A C 1
ATOM 753 O O . ILE A 1 100 ? 3.020 -10.079 -14.697 1.00 89.25 100 ILE A O 1
ATOM 757 N N . ASP A 1 101 ? 2.093 -12.088 -14.302 1.00 92.12 101 ASP A N 1
ATOM 758 C CA . ASP A 1 101 ? 0.839 -11.584 -13.718 1.00 92.12 101 ASP A CA 1
ATOM 759 C C . ASP A 1 101 ? 1.061 -10.528 -12.624 1.00 92.12 101 ASP A C 1
ATOM 761 O O . ASP A 1 101 ? 0.379 -9.505 -12.591 1.00 92.12 101 ASP A O 1
ATOM 765 N N . LEU A 1 102 ? 2.074 -10.716 -11.769 1.00 84.75 102 LEU A N 1
ATOM 766 C CA . LEU A 1 102 ? 2.418 -9.750 -10.720 1.00 84.75 102 LEU A CA 1
ATOM 767 C C . LEU A 1 102 ? 2.884 -8.400 -11.290 1.00 84.75 102 LEU A C 1
ATOM 769 O O . LEU A 1 102 ? 2.578 -7.351 -10.728 1.00 84.75 102 LEU A O 1
ATOM 773 N N . MET A 1 103 ? 3.611 -8.411 -12.411 1.00 84.81 103 MET A N 1
ATOM 774 C CA . MET A 1 103 ? 4.050 -7.183 -13.078 1.00 84.81 103 MET A CA 1
ATOM 775 C C . MET A 1 103 ? 2.871 -6.460 -13.724 1.00 84.81 103 MET A C 1
ATOM 777 O O . MET A 1 103 ? 2.811 -5.235 -13.661 1.00 84.81 103 MET A O 1
ATOM 781 N N . ALA A 1 104 ? 1.931 -7.208 -14.311 1.00 88.88 104 ALA A N 1
ATOM 782 C CA . ALA A 1 104 ? 0.707 -6.645 -14.871 1.00 88.88 104 ALA A CA 1
ATOM 783 C C . ALA A 1 104 ? -0.153 -5.995 -13.776 1.00 88.88 104 ALA A C 1
ATOM 785 O O . ALA A 1 104 ? -0.556 -4.845 -13.924 1.00 88.88 104 ALA A O 1
ATOM 786 N N . TRP A 1 105 ? -0.345 -6.687 -12.648 1.00 89.44 105 TRP A N 1
ATOM 787 C CA . TRP A 1 105 ? -1.035 -6.143 -11.478 1.00 89.44 105 TRP A CA 1
ATOM 788 C C . TRP A 1 105 ? -0.360 -4.870 -10.946 1.00 89.44 105 TRP A C 1
ATOM 790 O O . TRP A 1 105 ? -1.031 -3.872 -10.709 1.00 89.44 105 TRP A O 1
ATOM 800 N N . ASN A 1 106 ? 0.971 -4.868 -10.815 1.00 84.19 106 ASN A N 1
ATOM 801 C CA . ASN A 1 106 ? 1.711 -3.707 -10.313 1.00 84.19 106 ASN A CA 1
ATOM 802 C C . ASN A 1 106 ? 1.690 -2.507 -11.284 1.00 84.19 106 ASN A C 1
ATOM 804 O O . ASN A 1 106 ? 1.818 -1.362 -10.855 1.00 84.19 106 ASN A O 1
ATOM 808 N N . ALA A 1 107 ? 1.552 -2.753 -12.590 1.00 85.44 107 ALA A N 1
ATOM 809 C CA . ALA A 1 107 ? 1.446 -1.699 -13.597 1.00 85.44 107 ALA A CA 1
ATOM 810 C C . ALA A 1 107 ? 0.059 -1.027 -13.621 1.00 85.44 107 ALA A C 1
ATOM 812 O O . ALA A 1 107 ? -0.050 0.119 -14.065 1.00 85.44 107 ALA A O 1
ATOM 813 N N . ASP A 1 108 ? -0.982 -1.704 -13.127 1.00 90.00 108 ASP A N 1
ATOM 814 C CA . ASP A 1 108 ? -2.355 -1.192 -13.066 1.00 90.00 108 ASP A CA 1
ATOM 815 C C . ASP A 1 108 ? -2.581 -0.326 -11.815 1.00 90.00 108 ASP A C 1
ATOM 817 O O . ASP A 1 108 ? -3.224 -0.701 -10.833 1.00 90.00 108 ASP A O 1
ATOM 821 N N . GLY A 1 109 ? -1.958 0.852 -11.817 1.00 86.06 109 GLY A N 1
ATOM 822 C CA . GLY A 1 109 ? -1.986 1.750 -10.669 1.00 86.06 109 GLY A CA 1
ATOM 823 C C . GLY A 1 109 ? -3.308 2.512 -10.514 1.00 86.06 109 GLY A C 1
ATOM 824 O O . GLY A 1 109 ? -3.875 3.027 -11.477 1.00 86.06 109 GLY A O 1
ATOM 825 N N . THR A 1 110 ? -3.737 2.711 -9.268 1.00 89.56 110 THR A N 1
ATOM 826 C CA . THR A 1 110 ? -4.952 3.459 -8.913 1.00 89.56 110 THR A CA 1
ATOM 827 C C . THR A 1 110 ? -4.668 4.919 -8.547 1.00 89.56 110 THR A C 1
ATOM 829 O O . THR A 1 110 ? -3.560 5.296 -8.164 1.00 89.56 110 THR A O 1
ATOM 832 N N . ARG A 1 111 ? -5.691 5.774 -8.652 1.00 90.50 111 ARG A N 1
ATOM 833 C CA . ARG A 1 111 ? -5.626 7.172 -8.197 1.00 90.50 111 ARG A CA 1
ATOM 834 C C . ARG A 1 111 ? -5.935 7.273 -6.706 1.00 90.50 111 ARG A C 1
ATOM 836 O O . ARG A 1 111 ? -6.812 6.565 -6.219 1.00 90.50 111 ARG A O 1
ATOM 843 N N . MET A 1 112 ? -5.282 8.204 -6.013 1.00 89.38 112 MET A N 1
ATOM 844 C CA . MET A 1 112 ? -5.571 8.517 -4.608 1.00 89.38 112 MET A CA 1
ATOM 845 C C . MET A 1 112 ? -6.331 9.850 -4.507 1.00 89.38 112 MET A C 1
ATOM 847 O O . MET A 1 112 ? -5.820 10.866 -4.987 1.00 89.38 112 MET A O 1
ATOM 851 N N . PRO A 1 113 ? -7.541 9.885 -3.918 1.00 90.88 113 PRO A N 1
ATOM 852 C CA . PRO A 1 113 ? -8.275 11.128 -3.694 1.00 90.88 113 PRO A CA 1
ATOM 853 C C . PRO A 1 113 ? -7.522 12.088 -2.775 1.00 90.88 113 PRO A C 1
ATOM 855 O O . PRO A 1 113 ? -6.906 11.657 -1.805 1.00 90.88 113 PRO A O 1
ATOM 858 N N . TRP A 1 114 ? -7.634 13.393 -3.032 1.00 86.88 114 TRP A N 1
ATOM 859 C CA . TRP A 1 114 ? -6.964 14.419 -2.229 1.00 86.88 114 TRP A CA 1
ATOM 860 C C . TRP A 1 114 ? -7.285 14.324 -0.731 1.00 86.88 114 TRP A C 1
ATOM 862 O O . TRP A 1 114 ? -6.371 14.325 0.087 1.00 86.88 114 TRP A O 1
ATOM 872 N N . ARG A 1 115 ? -8.562 14.134 -0.374 1.00 86.25 115 ARG A N 1
ATOM 873 C CA . ARG A 1 115 ? -8.985 14.020 1.032 1.00 86.25 115 ARG A CA 1
ATOM 874 C C . ARG A 1 115 ? -8.339 12.857 1.777 1.00 86.25 115 ARG A C 1
ATOM 876 O O . ARG A 1 115 ? -8.026 13.005 2.938 1.00 86.25 115 ARG A O 1
ATOM 883 N N . MET A 1 116 ? -8.080 11.734 1.104 1.00 83.62 116 MET A N 1
ATOM 884 C CA . MET A 1 116 ? -7.418 10.582 1.731 1.00 83.62 116 MET A CA 1
ATOM 885 C C . MET A 1 116 ? -5.975 10.895 2.166 1.00 83.62 116 MET A C 1
ATOM 887 O O . MET A 1 116 ? -5.429 10.194 3.008 1.00 83.62 116 MET A O 1
ATOM 891 N N . HIS A 1 117 ? -5.340 11.896 1.553 1.00 77.44 117 HIS A N 1
ATOM 892 C CA . HIS A 1 117 ? -3.969 12.292 1.864 1.00 77.44 117 HIS A CA 1
ATOM 893 C C . HIS A 1 117 ? -3.891 13.440 2.878 1.00 77.44 117 HIS A C 1
ATOM 895 O O . HIS A 1 117 ? -2.934 13.500 3.641 1.00 77.44 117 HIS A O 1
ATOM 901 N N . SER A 1 118 ? -4.859 14.359 2.847 1.00 71.56 118 SER A N 1
ATOM 902 C CA . SER A 1 118 ? -4.819 15.611 3.612 1.00 71.56 118 SER A CA 1
ATOM 903 C C . SER A 1 118 ? -5.690 15.622 4.877 1.00 71.56 118 SER A C 1
ATOM 905 O O . SER A 1 118 ? -5.600 16.588 5.632 1.00 71.56 118 SER A O 1
ATOM 907 N N . GLU A 1 119 ? -6.522 14.600 5.103 1.00 59.94 119 GLU A N 1
ATOM 908 C CA . GLU A 1 119 ? -7.377 14.419 6.294 1.00 59.94 119 GLU A CA 1
ATOM 909 C C . GLU A 1 119 ? -7.030 13.113 7.022 1.00 59.94 119 GLU A C 1
ATOM 911 O O . GLU A 1 119 ? -7.045 13.128 8.274 1.00 59.94 119 GLU A O 1
#

pLDDT: mean 85.16, std 9.66, range [59.94, 97.69]

Mean predicted aligned error: 6.73 Å

Radius of gyration: 18.42 Å; Cα contacts (8 Å, |Δi|>4): 88; chains: 1; bounding box: 41×35×47 Å

Sequence (119 aa):
MGYCIGGTLLAIGAAARARDGDERLASVSMFAAQTDFSEPGELAFFINPSQLALLEATMHKKGVLESRQMAGAFALLRAQDLVWQPMVDNYLKGQRAPLIDLMAWNADGTRMPWRMHSE